Protein AF-A0A645IEI5-F1 (afdb_monomer)

pLDDT: mean 91.62, std 5.45, range [65.75, 98.0]

InterPro domains:
  IPR011256 Regulatory factor, effector binding domain superfamily [G3DSA:3.20.80.10] (1-94)
  IPR011256 Regulatory factor, effector binding domain superfamily [SSF55136] (11-93)
  IPR029441 Integron-associated effector binding protein [PF14526] (7-93)
  IPR053182 Putative transcriptional regulator YobU-like [PTHR36444] (2-93)

Structure (mmCIF, N/CA/C/O backbone):
data_AF-A0A645IEI5-F1
#
_entry.id   AF-A0A645IEI5-F1
#
loop_
_atom_site.group_PDB
_atom_site.id
_atom_site.type_symbol
_atom_site.label_atom_id
_atom_site.label_alt_id
_atom_site.label_comp_id
_atom_site.label_asym_id
_atom_site.label_entity_id
_atom_site.label_seq_id
_atom_site.pdbx_PDB_ins_code
_atom_site.Cartn_x
_atom_site.Cartn_y
_atom_site.Cartn_z
_atom_site.occupancy
_atom_site.B_iso_or_equiv
_atom_site.auth_seq_id
_atom_site.auth_comp_id
_atom_site.auth_asym_id
_atom_site.auth_atom_id
_atom_site.pdbx_PDB_model_num
ATOM 1 N N . MET A 1 1 ? -4.735 8.957 10.910 1.00 65.75 1 MET A N 1
ATOM 2 C CA . MET A 1 1 ? -5.514 8.243 9.880 1.00 65.75 1 MET A CA 1
ATOM 3 C C . MET A 1 1 ? -5.213 8.906 8.558 1.00 65.75 1 MET A C 1
ATOM 5 O O . MET A 1 1 ? -4.976 10.109 8.554 1.00 65.75 1 MET A O 1
ATOM 9 N N . ASP A 1 2 ? -5.149 8.127 7.486 1.00 81.88 2 ASP A N 1
ATOM 10 C CA . ASP A 1 2 ? -4.726 8.634 6.175 1.00 81.88 2 ASP A CA 1
ATOM 11 C C . ASP A 1 2 ? -5.859 9.187 5.338 1.00 81.88 2 ASP A C 1
ATOM 13 O O . ASP A 1 2 ? -5.610 9.971 4.428 1.00 81.88 2 ASP A O 1
ATOM 17 N N . TYR A 1 3 ? -7.080 8.804 5.683 1.00 86.44 3 TYR A N 1
ATOM 18 C CA . TYR A 1 3 ? -8.299 9.267 5.059 1.00 86.44 3 TYR A CA 1
ATOM 19 C C . TYR A 1 3 ? -8.998 10.266 5.975 1.00 86.44 3 TYR A C 1
ATOM 21 O O . TYR A 1 3 ? -9.014 10.104 7.199 1.00 86.44 3 TYR A O 1
ATOM 29 N N . GLN A 1 4 ? -9.601 11.288 5.372 1.00 90.75 4 GLN A N 1
ATOM 30 C CA . GLN A 1 4 ? -10.533 12.185 6.060 1.00 90.75 4 GLN A CA 1
ATOM 31 C C . GLN A 1 4 ? -11.974 11.642 6.070 1.00 90.75 4 GLN A C 1
ATOM 33 O O . GLN A 1 4 ? -12.822 12.171 6.783 1.00 90.75 4 GLN A O 1
ATOM 38 N N . GLY A 1 5 ? -12.250 10.584 5.303 1.00 89.56 5 GLY A N 1
ATOM 39 C CA . GLY A 1 5 ? -13.557 9.943 5.179 1.00 89.56 5 GLY A CA 1
ATOM 40 C C . GLY A 1 5 ? -13.463 8.684 4.318 1.00 89.56 5 GLY A C 1
ATOM 41 O O . GLY A 1 5 ? -12.542 7.890 4.490 1.00 89.56 5 GLY A O 1
ATOM 42 N N . ASP A 1 6 ? -14.400 8.502 3.389 1.00 89.56 6 ASP A N 1
ATOM 43 C CA . ASP A 1 6 ? -14.341 7.403 2.423 1.00 89.56 6 ASP A CA 1
ATOM 44 C C . ASP A 1 6 ? -13.370 7.693 1.254 1.00 89.56 6 ASP A C 1
ATOM 46 O O . ASP A 1 6 ? -12.597 8.653 1.266 1.00 89.56 6 ASP A O 1
ATOM 50 N N . PHE A 1 7 ? -13.402 6.852 0.216 1.00 86.44 7 PHE A N 1
ATOM 51 C CA . PHE A 1 7 ? -12.538 6.990 -0.962 1.00 86.44 7 PHE A CA 1
ATOM 52 C C . PHE A 1 7 ? -12.863 8.205 -1.854 1.00 86.44 7 PHE A C 1
ATOM 54 O O . PHE A 1 7 ? -12.134 8.449 -2.813 1.00 86.44 7 PHE A O 1
ATOM 61 N N . THR A 1 8 ? -13.939 8.946 -1.574 1.00 91.88 8 THR A N 1
ATOM 62 C CA . THR A 1 8 ? -14.301 10.193 -2.268 1.00 91.88 8 THR A CA 1
ATOM 63 C C . THR A 1 8 ? -13.744 11.439 -1.579 1.00 91.88 8 THR A C 1
ATOM 65 O O . THR A 1 8 ? -13.776 12.526 -2.155 1.00 91.88 8 THR A O 1
ATOM 68 N N . GLN A 1 9 ? -13.216 11.286 -0.362 1.00 92.69 9 GLN A N 1
ATOM 69 C CA . GLN A 1 9 ? -12.662 12.365 0.448 1.00 92.69 9 GLN A CA 1
ATO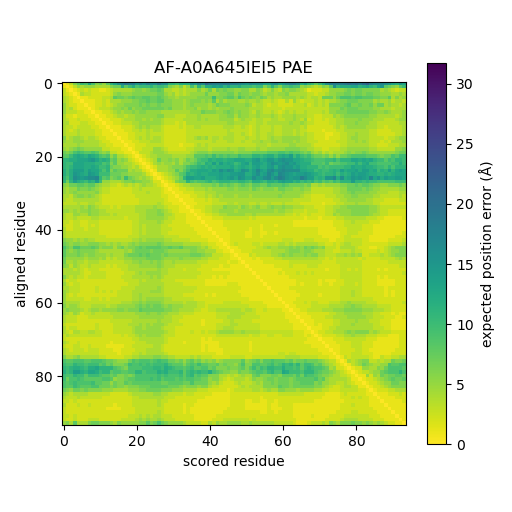M 70 C C . GLN A 1 9 ? -11.131 12.438 0.332 1.00 92.69 9 GLN A C 1
ATOM 72 O O . GLN A 1 9 ? -10.488 11.466 -0.080 1.00 92.69 9 GLN A O 1
ATOM 77 N N . PRO A 1 10 ? -10.510 13.573 0.705 1.00 94.06 10 PRO A N 1
ATOM 78 C CA . PRO A 1 10 ? -9.061 13.714 0.669 1.00 94.06 10 PRO A CA 1
ATOM 79 C C . PRO A 1 10 ? -8.339 12.646 1.499 1.00 94.06 10 PRO A C 1
ATOM 81 O O . PRO A 1 10 ? -8.762 12.286 2.604 1.00 94.06 10 PRO A O 1
ATOM 84 N N . PHE A 1 11 ? -7.202 12.190 0.979 1.00 91.12 11 PHE A N 1
ATOM 85 C CA . PHE A 1 11 ? -6.312 11.266 1.666 1.00 91.12 11 PHE A CA 1
ATOM 86 C C . PHE A 1 11 ? -4.845 11.606 1.405 1.00 91.12 11 PHE A C 1
ATOM 88 O O . PHE A 1 11 ? -4.495 12.238 0.406 1.00 91.12 11 PHE A O 1
ATOM 95 N N . ASN A 1 12 ? -3.982 11.167 2.315 1.00 91.56 12 ASN A N 1
ATOM 96 C CA . ASN A 1 12 ? -2.539 11.317 2.185 1.00 91.56 12 ASN A CA 1
ATOM 97 C C . ASN A 1 12 ? -1.939 10.111 1.459 1.00 91.56 12 ASN A C 1
ATOM 99 O O . ASN A 1 12 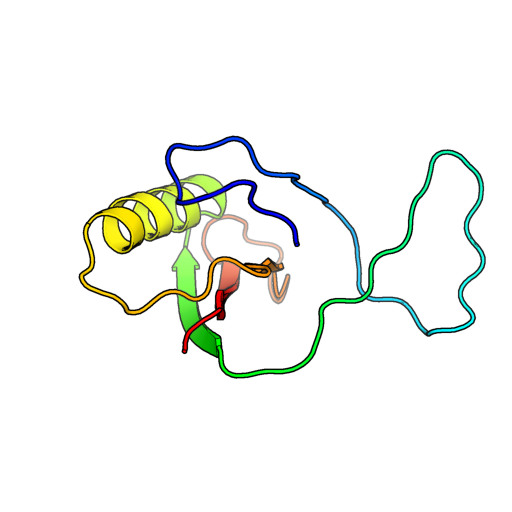? -2.168 8.968 1.854 1.00 91.56 12 ASN A O 1
ATOM 103 N N . PHE A 1 13 ? -1.097 10.370 0.460 1.00 91.12 13 PHE A N 1
ATOM 104 C CA . PHE A 1 13 ? -0.305 9.349 -0.222 1.00 91.12 13 PHE A CA 1
ATOM 105 C C . PHE A 1 13 ? 1.171 9.468 0.173 1.00 91.12 13 PHE A C 1
ATOM 107 O O . PHE A 1 13 ? 1.727 10.566 0.185 1.00 91.12 13 PHE A O 1
ATOM 114 N N . LEU A 1 14 ? 1.810 8.339 0.484 1.00 92.25 14 LEU A N 1
ATOM 115 C CA . LEU A 1 14 ? 3.238 8.265 0.786 1.00 92.25 14 LEU A CA 1
ATOM 116 C C . LEU A 1 14 ? 3.868 7.154 -0.058 1.00 92.25 14 LEU A C 1
ATOM 118 O O . LEU A 1 14 ? 3.396 6.023 -0.033 1.00 92.25 14 LEU A O 1
ATOM 122 N N . CYS A 1 15 ? 4.959 7.475 -0.751 1.00 92.56 15 CYS A N 1
ATOM 123 C CA . CYS A 1 15 ? 5.834 6.490 -1.378 1.00 92.56 15 CYS A CA 1
ATOM 124 C C . CYS A 1 15 ? 7.111 6.370 -0.542 1.00 92.56 15 CYS A C 1
ATOM 126 O O . CYS A 1 15 ? 7.725 7.384 -0.205 1.00 92.56 15 CYS A O 1
ATOM 128 N N . GLY A 1 16 ? 7.502 5.147 -0.198 1.00 92.62 16 GLY A N 1
ATOM 129 C CA . GLY A 1 16 ? 8.680 4.890 0.619 1.00 92.62 16 GLY A CA 1
ATOM 130 C C . GLY A 1 16 ? 9.019 3.407 0.682 1.00 92.62 16 GLY A C 1
ATOM 131 O O . GLY A 1 16 ? 8.420 2.592 -0.015 1.00 92.62 16 GLY A O 1
ATOM 132 N N . CYS A 1 17 ? 9.985 3.068 1.528 1.00 91.94 17 CYS A N 1
ATOM 133 C CA . CYS A 1 17 ? 10.388 1.696 1.809 1.00 91.94 17 CYS A CA 1
ATOM 134 C C . CYS A 1 17 ? 10.257 1.389 3.303 1.00 91.94 17 CYS A C 1
ATOM 136 O O . CYS A 1 17 ? 10.258 2.296 4.140 1.00 91.94 17 CYS A O 1
ATOM 138 N N . GLU A 1 18 ? 10.145 0.102 3.634 1.00 92.75 18 GLU A N 1
ATOM 139 C CA . GLU A 1 18 ? 10.230 -0.343 5.019 1.00 92.75 18 GLU A CA 1
ATOM 140 C C . GLU A 1 18 ? 11.613 -0.015 5.590 1.00 92.75 18 GLU A C 1
ATOM 142 O O . GLU A 1 18 ? 12.647 -0.184 4.940 1.00 92.75 18 GLU A O 1
ATOM 147 N N . VAL A 1 19 ? 11.622 0.471 6.827 1.00 92.19 19 VAL A N 1
ATOM 148 C CA . VAL A 1 19 ? 12.835 0.831 7.549 1.00 92.19 19 VAL A CA 1
ATOM 149 C C . VAL A 1 19 ? 12.773 0.294 8.969 1.00 92.19 19 VAL A C 1
ATOM 151 O O . VAL A 1 19 ? 11.709 0.199 9.581 1.00 92.19 19 VAL A O 1
ATOM 154 N N . ASN A 1 20 ? 13.944 0.012 9.533 1.00 90.44 20 ASN A N 1
ATOM 155 C CA . ASN A 1 20 ? 14.058 -0.280 10.955 1.00 90.44 20 ASN A CA 1
ATOM 156 C C . ASN A 1 20 ? 13.630 0.938 11.791 1.00 90.44 20 ASN A C 1
ATOM 158 O O . ASN A 1 20 ? 13.873 2.080 11.402 1.00 90.44 20 ASN A O 1
ATOM 162 N N . LYS A 1 21 ? 13.087 0.702 12.995 1.00 84.38 21 LYS A N 1
ATOM 163 C CA . LYS A 1 21 ? 12.635 1.766 13.922 1.00 84.38 21 LYS A CA 1
ATOM 164 C C . LYS A 1 21 ? 13.680 2.855 14.201 1.00 84.38 21 LYS A C 1
ATOM 166 O O . LYS A 1 21 ? 13.308 3.989 14.475 1.00 84.38 21 LYS A O 1
ATOM 171 N N . ASN A 1 22 ? 14.964 2.510 14.125 1.00 83.25 22 ASN A N 1
ATOM 172 C CA . ASN A 1 22 ? 16.082 3.404 14.436 1.00 83.25 22 ASN A CA 1
ATOM 173 C C . ASN A 1 22 ? 16.712 4.049 13.190 1.00 83.25 22 ASN A C 1
ATOM 175 O O . ASN A 1 22 ? 17.812 4.596 13.275 1.00 83.25 22 ASN A O 1
ATOM 179 N N . ALA A 1 23 ? 16.077 3.939 12.022 1.00 83.75 23 ALA A N 1
ATOM 180 C CA . ALA A 1 23 ? 16.585 4.558 10.808 1.00 83.75 23 ALA A CA 1
ATOM 181 C C . ALA A 1 23 ? 16.626 6.087 10.958 1.00 83.75 23 ALA A C 1
ATOM 183 O O . ALA A 1 23 ? 15.676 6.712 11.428 1.00 83.75 23 ALA A O 1
ATOM 184 N N . GLN A 1 24 ? 17.751 6.681 10.565 1.00 83.19 24 GLN A N 1
ATOM 185 C CA . GLN A 1 24 ? 17.927 8.128 10.524 1.00 83.19 24 GLN A CA 1
ATOM 186 C C . GLN A 1 24 ? 17.723 8.607 9.091 1.00 83.19 24 GLN A C 1
ATOM 188 O O . GLN A 1 24 ? 18.346 8.091 8.163 1.00 83.19 24 GLN A O 1
ATOM 193 N N . PHE A 1 25 ? 16.873 9.611 8.911 1.00 84.00 25 PHE A N 1
ATOM 194 C CA . PHE A 1 25 ? 16.593 10.210 7.608 1.00 84.00 25 PHE A CA 1
ATOM 195 C C . PHE A 1 25 ? 16.955 11.690 7.650 1.00 84.00 25 PHE A C 1
ATOM 197 O O . PHE A 1 25 ? 16.808 12.352 8.678 1.00 84.00 25 PHE A O 1
ATOM 204 N N . LYS A 1 26 ? 17.424 12.217 6.519 1.00 84.62 26 LYS A N 1
ATOM 205 C CA . LYS A 1 26 ? 17.623 13.656 6.345 1.00 84.62 26 LYS A CA 1
ATOM 206 C C . LYS A 1 26 ? 16.350 14.271 5.780 1.00 84.62 26 LYS A C 1
ATOM 208 O O . LYS A 1 26 ? 15.668 13.657 4.959 1.00 84.62 26 LYS A O 1
ATOM 213 N N . LEU A 1 27 ? 16.060 15.501 6.194 1.00 75.69 27 LEU A N 1
ATOM 214 C CA . LEU A 1 27 ? 15.011 16.298 5.569 1.00 75.69 27 LEU A CA 1
ATOM 215 C C . LEU A 1 27 ? 15.256 16.382 4.050 1.00 75.69 27 LEU A C 1
ATOM 217 O O . LEU A 1 27 ? 16.414 16.487 3.635 1.00 75.69 27 LEU A O 1
ATOM 221 N N . PRO A 1 28 ? 14.200 16.325 3.223 1.00 86.50 28 PRO A N 1
ATOM 222 C CA . PRO A 1 28 ? 12.779 16.450 3.578 1.00 86.50 28 PRO A CA 1
ATOM 223 C C . PRO A 1 28 ? 12.028 15.117 3.805 1.00 86.50 28 PRO A C 1
ATOM 225 O O . PRO A 1 28 ? 10.806 15.086 3.686 1.00 86.50 28 PRO A O 1
ATOM 228 N N . LEU A 1 29 ? 12.712 14.007 4.104 1.00 89.25 29 LEU A N 1
ATOM 229 C CA . LEU A 1 29 ? 12.048 12.714 4.320 1.00 89.25 29 LEU A CA 1
ATOM 230 C C . LEU A 1 29 ? 11.220 12.693 5.613 1.00 89.25 29 LEU A C 1
ATOM 232 O O . LEU A 1 29 ? 11.627 13.240 6.639 1.00 89.25 29 LEU A O 1
ATOM 236 N N . VAL A 1 30 ? 10.082 12.001 5.563 1.00 88.7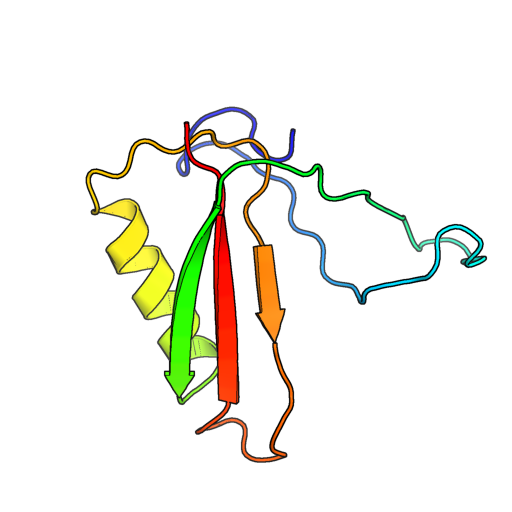5 30 VAL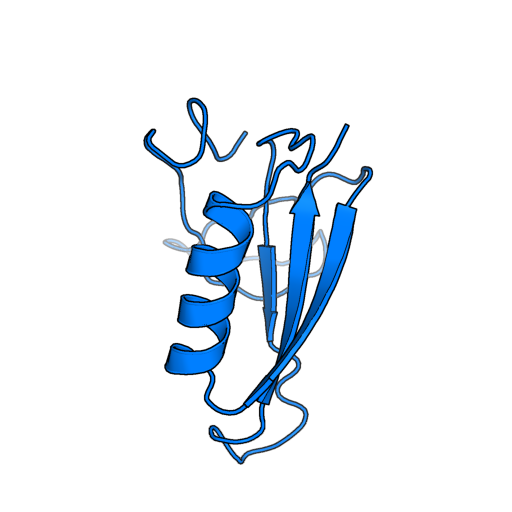 A N 1
ATOM 237 C CA . VAL A 1 30 ? 9.203 11.743 6.711 1.00 88.75 30 VAL A CA 1
ATOM 238 C C . VAL A 1 30 ? 9.098 10.242 6.959 1.00 88.75 30 VAL A C 1
ATOM 240 O O . VAL A 1 30 ? 9.249 9.444 6.034 1.00 88.75 30 VAL A O 1
ATOM 243 N N . SER A 1 31 ? 8.815 9.851 8.199 1.00 89.25 31 SER A N 1
ATOM 244 C CA . SER A 1 31 ? 8.535 8.462 8.558 1.00 89.25 31 SER A CA 1
ATOM 245 C C . SER A 1 31 ? 7.077 8.278 8.946 1.00 89.25 31 SER A C 1
ATOM 247 O O . SER A 1 31 ? 6.395 9.205 9.388 1.00 89.25 31 SER A O 1
ATOM 249 N N . LYS A 1 32 ? 6.588 7.051 8.773 1.00 89.19 32 LYS A N 1
ATOM 250 C CA . LYS A 1 32 ? 5.217 6.681 9.097 1.00 89.19 32 LYS A CA 1
ATOM 251 C C . LYS A 1 32 ? 5.169 5.260 9.622 1.00 89.19 32 LYS A C 1
ATOM 253 O O . LYS A 1 32 ? 5.777 4.364 9.052 1.00 89.19 32 LYS A O 1
ATOM 258 N N . THR A 1 33 ? 4.420 5.061 10.701 1.00 91.81 33 THR A N 1
ATOM 259 C CA . THR A 1 33 ? 4.124 3.724 11.221 1.00 91.81 33 THR A CA 1
ATOM 260 C C . THR A 1 33 ? 2.749 3.291 10.731 1.00 91.81 33 THR A C 1
ATOM 262 O O . THR A 1 33 ? 1.743 3.889 11.122 1.00 91.81 33 THR A O 1
ATOM 265 N N . ILE A 1 34 ? 2.703 2.246 9.903 1.00 92.56 34 ILE A N 1
ATOM 266 C CA . ILE A 1 34 ? 1.458 1.554 9.556 1.00 92.56 34 ILE A CA 1
ATOM 267 C C . ILE A 1 34 ? 1.023 0.768 10.794 1.00 92.56 34 ILE A C 1
ATOM 269 O O . ILE A 1 34 ? 1.769 -0.061 11.311 1.00 92.56 34 ILE A O 1
ATOM 273 N N . GLN A 1 35 ? -0.160 1.078 11.322 1.00 91.75 35 GLN A N 1
ATOM 274 C CA . GLN A 1 35 ? -0.668 0.403 12.514 1.00 91.75 35 GLN A CA 1
ATOM 275 C C . GLN A 1 35 ? -1.087 -1.032 12.176 1.00 91.75 35 GLN A C 1
ATOM 277 O O . GLN A 1 35 ? -1.661 -1.289 11.115 1.00 91.75 35 GLN A O 1
ATOM 282 N N . GLY A 1 36 ? -0.847 -1.958 13.106 1.00 92.50 36 GLY A N 1
ATOM 283 C CA . GLY A 1 36 ? -1.395 -3.310 13.015 1.00 92.50 36 GLY A CA 1
ATOM 284 C C . GLY A 1 36 ? -2.929 -3.307 13.025 1.00 92.50 36 GLY A C 1
ATOM 285 O O . GLY A 1 36 ? -3.571 -2.323 13.396 1.00 92.50 36 GLY A O 1
ATOM 286 N N . GLY A 1 37 ? -3.533 -4.418 12.615 1.00 94.00 37 GLY A N 1
ATOM 287 C CA . GLY A 1 37 ? -4.985 -4.546 12.535 1.00 94.00 37 GLY A CA 1
ATOM 288 C C . GLY A 1 37 ? -5.414 -5.624 11.551 1.00 94.00 37 GLY A C 1
ATOM 289 O O . GLY A 1 37 ? -4.598 -6.428 11.099 1.00 94.00 37 GLY A O 1
ATOM 290 N N . ARG A 1 38 ? -6.707 -5.634 11.220 1.00 97.12 38 ARG A N 1
ATOM 291 C CA . ARG A 1 38 ? -7.266 -6.526 10.205 1.00 97.12 38 ARG A CA 1
ATOM 292 C C . ARG A 1 38 ? -7.138 -5.879 8.832 1.00 97.12 38 ARG A C 1
ATOM 294 O O . ARG A 1 38 ? -7.538 -4.731 8.635 1.00 97.12 38 ARG A O 1
ATOM 301 N N . TYR A 1 39 ? -6.596 -6.647 7.897 1.00 98.00 39 TYR A N 1
ATOM 302 C CA . TYR A 1 39 ? -6.430 -6.244 6.510 1.00 98.00 39 TYR A CA 1
ATOM 303 C C . TYR A 1 39 ? -6.9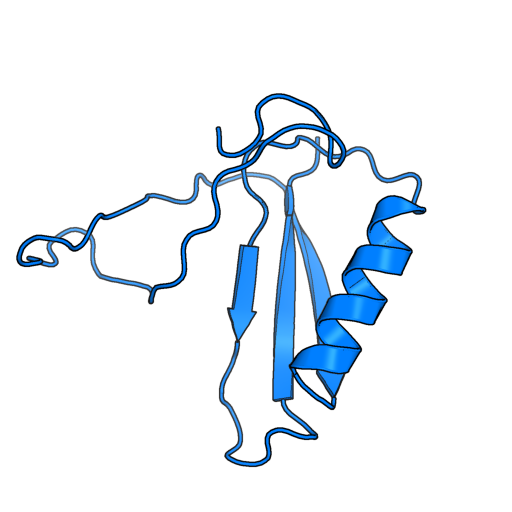39 -7.350 5.595 1.00 98.00 39 TYR A C 1
ATOM 305 O O . TYR A 1 39 ? -6.595 -8.520 5.775 1.00 98.00 39 TYR A O 1
ATOM 313 N N . ALA A 1 40 ? -7.732 -6.980 4.596 1.00 97.75 40 ALA A N 1
ATOM 314 C CA . ALA A 1 40 ? -7.968 -7.836 3.447 1.00 97.75 40 ALA A CA 1
ATOM 315 C C . ALA A 1 40 ? -6.733 -7.759 2.541 1.00 97.75 40 ALA A C 1
ATOM 317 O O . ALA A 1 40 ? -6.396 -6.680 2.048 1.00 97.75 40 ALA A O 1
ATOM 318 N N . LYS A 1 41 ? -6.050 -8.893 2.354 1.00 97.75 41 LYS A N 1
ATOM 319 C CA . LYS A 1 41 ? -4.894 -9.003 1.461 1.00 97.75 41 LYS A CA 1
ATOM 320 C C . LYS A 1 41 ? -5.350 -9.464 0.083 1.00 97.75 41 LYS A C 1
ATOM 322 O O . LYS A 1 41 ? -5.978 -10.513 -0.050 1.00 97.75 41 LYS A O 1
ATOM 327 N N . PHE A 1 42 ? -4.961 -8.715 -0.936 1.00 97.88 42 PHE A N 1
ATOM 328 C CA . PHE A 1 42 ? -5.120 -9.074 -2.335 1.00 97.88 42 PHE A CA 1
ATOM 329 C C . PHE A 1 42 ? -3.744 -9.194 -2.973 1.00 97.88 42 PHE A C 1
ATOM 331 O O . PHE A 1 42 ? -2.850 -8.402 -2.688 1.00 97.88 42 PHE A O 1
ATOM 338 N N . ILE A 1 43 ? -3.574 -10.187 -3.838 1.00 96.81 43 ILE A N 1
ATOM 339 C CA . ILE A 1 43 ? -2.356 -10.360 -4.625 1.00 96.81 43 ILE A CA 1
ATOM 340 C C . ILE A 1 43 ? -2.763 -10.209 -6.080 1.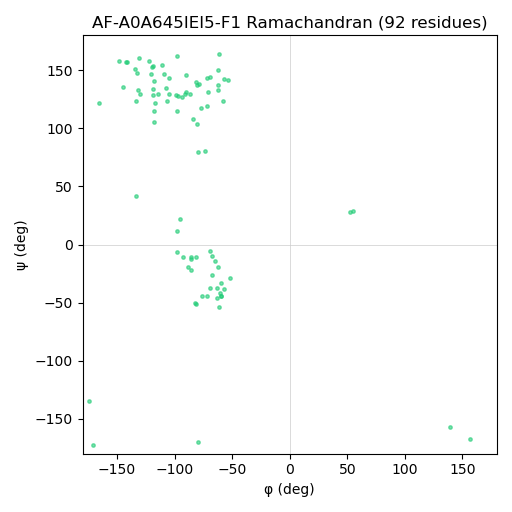00 96.81 43 ILE A C 1
ATOM 342 O O . ILE A 1 43 ? -3.644 -10.927 -6.560 1.00 96.81 43 ILE A O 1
ATOM 346 N N . ILE A 1 44 ? -2.153 -9.246 -6.761 1.00 95.69 44 ILE A N 1
ATOM 347 C CA . ILE A 1 44 ? -2.336 -9.033 -8.192 1.00 95.69 44 ILE A CA 1
ATOM 348 C C . ILE A 1 44 ? -0.996 -9.188 -8.902 1.00 95.69 44 ILE A C 1
ATOM 350 O O . ILE A 1 44 ? 0.063 -8.936 -8.324 1.00 95.69 44 ILE A O 1
ATOM 354 N N . SER A 1 45 ? -1.059 -9.581 -10.168 1.00 93.69 45 SER A N 1
ATOM 355 C CA . SER A 1 45 ? 0.097 -9.644 -11.050 1.00 93.69 45 SER A CA 1
ATOM 356 C C . SER A 1 45 ? -0.208 -8.995 -12.397 1.00 93.69 45 SER A C 1
ATOM 358 O O . SER A 1 45 ? -1.351 -9.024 -12.866 1.00 93.69 45 SER A O 1
ATOM 360 N N . GLY A 1 46 ? 0.810 -8.390 -13.006 1.00 91.31 46 GLY A N 1
ATOM 361 C CA . GLY A 1 46 ? 0.731 -7.820 -14.350 1.00 91.31 46 GLY A CA 1
ATOM 362 C C . GLY A 1 46 ? 1.458 -6.485 -14.478 1.00 91.31 46 GLY A C 1
ATOM 363 O O . GLY A 1 46 ? 2.345 -6.167 -13.683 1.00 91.31 46 GLY A O 1
ATOM 364 N N . ASP A 1 47 ? 1.054 -5.690 -15.474 1.00 92.38 47 ASP A N 1
ATOM 365 C CA . ASP A 1 47 ? 1.543 -4.321 -15.651 1.00 92.38 47 ASP A CA 1
ATOM 366 C C . ASP A 1 47 ? 1.251 -3.503 -14.396 1.00 92.38 47 ASP A C 1
ATOM 368 O O . ASP A 1 47 ? 0.093 -3.386 -13.979 1.00 92.38 47 ASP A O 1
ATOM 372 N N . VAL A 1 48 ? 2.296 -2.927 -13.812 1.00 86.81 48 VAL A N 1
ATOM 373 C CA . VAL A 1 48 ? 2.218 -2.253 -12.514 1.00 86.81 48 VAL A CA 1
ATOM 374 C C . VAL A 1 48 ? 1.175 -1.132 -12.489 1.00 86.81 48 VAL A C 1
ATOM 376 O O . VAL A 1 48 ? 0.436 -0.991 -11.519 1.00 86.81 48 VAL A O 1
ATOM 379 N N . LYS A 1 49 ? 1.036 -0.364 -13.574 1.00 89.19 49 LYS A N 1
ATOM 380 C CA . LYS A 1 49 ? 0.113 0.778 -13.621 1.00 89.19 49 LYS A CA 1
ATOM 381 C C . LYS 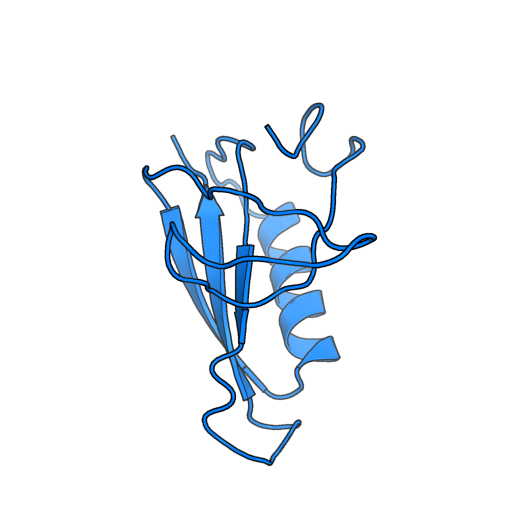A 1 49 ? -1.312 0.320 -13.898 1.00 89.19 49 LYS A C 1
ATOM 383 O O . LYS A 1 49 ? -2.246 0.687 -13.184 1.00 89.19 49 LYS A O 1
ATOM 388 N N . ALA A 1 50 ? -1.494 -0.482 -14.942 1.00 93.75 50 ALA A N 1
ATOM 389 C CA . ALA A 1 50 ? -2.806 -0.914 -15.388 1.00 93.75 50 ALA A CA 1
ATOM 390 C C . ALA A 1 50 ? -3.459 -1.876 -14.389 1.00 93.75 50 ALA A C 1
ATOM 392 O O . ALA A 1 50 ? -4.671 -1.805 -14.181 1.00 93.75 50 ALA A O 1
ATOM 393 N N . SER A 1 51 ? -2.684 -2.764 -13.765 1.00 93.88 51 SER A N 1
ATOM 394 C CA . SER A 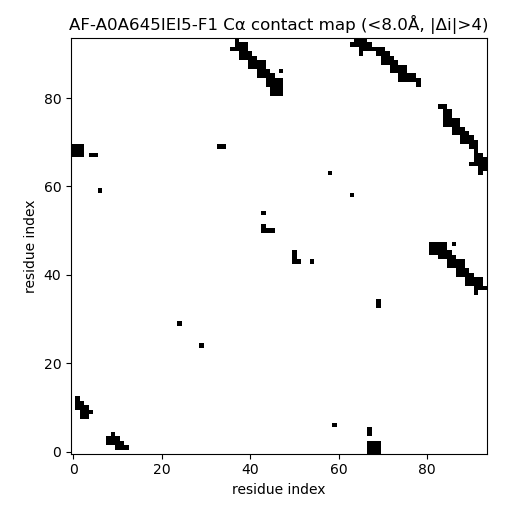1 51 ? -3.212 -3.773 -12.840 1.00 93.88 51 SER A CA 1
ATOM 395 C C . SER A 1 51 ? -3.656 -3.144 -11.523 1.00 93.88 51 SER A C 1
ATOM 397 O O . SER A 1 51 ? -4.774 -3.412 -11.080 1.00 93.88 51 SER A O 1
ATOM 399 N N . VAL A 1 52 ? -2.854 -2.235 -10.955 1.00 94.56 52 VAL A N 1
ATOM 400 C CA . VAL A 1 52 ? -3.213 -1.478 -9.742 1.00 94.56 52 VAL A CA 1
ATOM 401 C C . VAL A 1 52 ? -4.436 -0.595 -9.992 1.00 94.56 52 VAL A C 1
ATOM 403 O O . VAL A 1 52 ? -5.402 -0.646 -9.232 1.00 94.56 52 VAL A O 1
ATOM 406 N N . GLY A 1 53 ? -4.473 0.143 -11.108 1.00 94.81 53 GLY A N 1
ATOM 407 C CA . GLY A 1 53 ? -5.634 0.969 -11.455 1.00 94.81 53 GLY A CA 1
ATOM 408 C C . GLY A 1 53 ? -6.925 0.152 -11.601 1.00 94.81 53 GLY A C 1
ATOM 409 O O . GLY A 1 53 ? -7.971 0.518 -11.063 1.00 94.81 53 GLY A O 1
ATOM 410 N N . LYS A 1 54 ? -6.858 -1.005 -12.276 1.00 96.81 54 LYS A N 1
ATOM 411 C CA . LYS A 1 54 ? -7.998 -1.931 -12.395 1.00 96.81 54 LYS A CA 1
ATOM 412 C C . LYS A 1 54 ? -8.434 -2.490 -11.044 1.00 96.81 54 LYS A C 1
ATOM 414 O O . LYS A 1 54 ? -9.634 -2.676 -10.842 1.00 96.81 54 LYS A O 1
ATOM 419 N N . PHE A 1 55 ? -7.492 -2.780 -10.149 1.00 97.31 55 PHE A N 1
ATOM 420 C CA . PHE A 1 55 ? -7.801 -3.243 -8.802 1.00 97.31 55 PHE A CA 1
ATOM 421 C C . PHE A 1 55 ? -8.607 -2.191 -8.032 1.00 97.31 55 PHE A C 1
ATOM 423 O O . PHE A 1 55 ? -9.714 -2.497 -7.591 1.00 97.31 55 PHE A O 1
ATOM 430 N N . TRP A 1 56 ? -8.126 -0.947 -7.950 1.00 96.19 56 TRP A N 1
ATOM 431 C CA . TRP A 1 56 ? -8.818 0.114 -7.209 1.00 96.19 56 TRP A CA 1
ATOM 432 C C . TRP A 1 56 ? -10.214 0.406 -7.754 1.00 96.19 56 TRP A C 1
ATOM 434 O O . TRP A 1 56 ? -11.168 0.488 -6.983 1.00 96.19 56 TRP A O 1
ATOM 444 N N . LEU A 1 57 ? -10.375 0.448 -9.081 1.00 95.56 57 LEU A N 1
ATOM 445 C CA . LEU A 1 57 ? -11.687 0.623 -9.714 1.00 95.56 57 LEU A CA 1
ATOM 446 C C . LEU A 1 57 ? -12.687 -0.483 -9.350 1.00 95.56 57 LEU A C 1
ATOM 448 O O . LEU A 1 57 ? -13.890 -0.224 -9.285 1.00 95.56 57 LEU A O 1
ATOM 452 N N . LYS A 1 58 ? -12.214 -1.718 -9.150 1.00 96.94 58 LYS A N 1
ATOM 453 C CA . LYS A 1 58 ? -13.052 -2.830 -8.683 1.00 96.94 58 LYS A CA 1
ATOM 454 C C . LYS A 1 58 ? -13.329 -2.717 -7.189 1.00 96.94 58 LYS A C 1
ATOM 456 O O . LYS A 1 58 ? -14.475 -2.891 -6.787 1.00 96.94 58 LYS A O 1
ATOM 461 N N . LEU A 1 59 ? -12.312 -2.401 -6.389 1.00 96.62 59 LEU A N 1
ATOM 462 C CA . LEU A 1 59 ? -12.434 -2.268 -4.940 1.00 96.62 59 LEU A CA 1
ATOM 463 C C . LEU A 1 59 ? -13.441 -1.178 -4.556 1.00 96.62 59 LEU A C 1
ATOM 465 O O . LEU A 1 59 ? -14.289 -1.418 -3.708 1.00 96.62 59 LEU A O 1
ATOM 469 N N . TRP A 1 60 ? -13.411 -0.013 -5.208 1.00 93.88 60 TRP A N 1
ATOM 470 C CA . TRP A 1 60 ? -14.355 1.081 -4.931 1.00 93.88 60 TRP A CA 1
ATOM 471 C C . TRP A 1 60 ? -15.819 0.724 -5.216 1.00 93.88 60 TRP A C 1
ATOM 473 O O . TRP A 1 60 ? -16.719 1.378 -4.702 1.00 93.88 60 TRP A O 1
ATOM 483 N N . LYS A 1 61 ? -16.069 -0.313 -6.022 1.00 95.00 61 LYS A N 1
ATOM 484 C CA . LYS A 1 61 ? -17.412 -0.838 -6.314 1.00 95.00 61 LYS A CA 1
ATOM 485 C C . LYS A 1 61 ? -17.775 -2.050 -5.454 1.00 95.00 61 LYS A C 1
ATOM 487 O O . LYS A 1 61 ? -18.889 -2.557 -5.554 1.00 95.00 61 LYS A O 1
ATOM 492 N N . MET A 1 62 ? -16.830 -2.559 -4.671 1.00 94.44 62 MET A N 1
ATOM 493 C CA . MET A 1 62 ? -17.023 -3.729 -3.831 1.00 94.44 62 MET A CA 1
ATOM 494 C C . MET A 1 62 ? -17.738 -3.327 -2.544 1.00 94.44 62 MET A C 1
ATOM 496 O O . MET A 1 62 ? -17.385 -2.334 -1.912 1.00 94.44 62 MET A O 1
ATOM 500 N N . ASN A 1 63 ? -18.701 -4.140 -2.118 1.00 94.44 63 ASN A N 1
ATOM 501 C CA . ASN A 1 63 ? -19.284 -4.015 -0.789 1.00 94.44 63 ASN A CA 1
ATOM 502 C C . ASN A 1 63 ? -18.346 -4.656 0.248 1.00 94.44 63 ASN A C 1
ATOM 504 O O . ASN A 1 63 ? -18.521 -5.817 0.618 1.00 94.44 63 ASN A O 1
ATOM 508 N N . LEU A 1 64 ? -17.303 -3.923 0.636 1.00 94.75 64 LEU A N 1
ATOM 509 C CA . LEU A 1 64 ? -16.322 -4.327 1.642 1.00 94.75 64 LEU A CA 1
ATOM 510 C C . LEU A 1 64 ? -16.427 -3.392 2.850 1.00 94.75 64 LEU A C 1
ATOM 512 O O . LEU A 1 64 ? -16.377 -2.173 2.684 1.00 94.75 64 LEU A O 1
ATOM 516 N N . ASP A 1 65 ? -16.527 -3.960 4.054 1.00 96.12 65 ASP A N 1
ATOM 517 C CA . ASP A 1 65 ? -16.577 -3.203 5.311 1.00 96.12 65 ASP A CA 1
ATOM 518 C C . ASP A 1 65 ? -15.193 -2.633 5.665 1.00 96.12 65 ASP A C 1
ATOM 520 O O . ASP A 1 65 ? -14.399 -3.212 6.413 1.00 96.12 65 ASP A O 1
ATOM 524 N N . ARG A 1 66 ? -14.866 -1.517 5.010 1.00 95.38 66 ARG A N 1
ATOM 525 C CA . ARG A 1 66 ? -13.574 -0.842 5.108 1.00 95.38 66 ARG A CA 1
ATOM 526 C C . ARG A 1 66 ? -13.515 0.039 6.346 1.00 95.38 66 ARG A C 1
ATOM 528 O O . ARG A 1 66 ? -14.431 0.799 6.645 1.00 95.38 66 ARG A O 1
ATOM 535 N N . LYS A 1 67 ? -12.355 0.015 6.995 1.00 95.00 67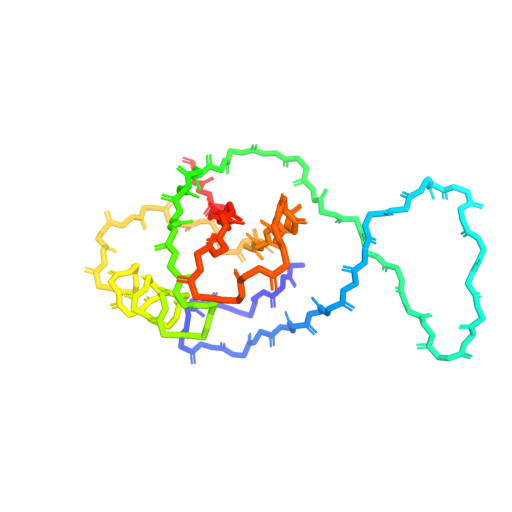 LYS A N 1
ATOM 536 C CA . LYS A 1 67 ? -12.050 0.834 8.170 1.00 95.00 67 LYS A CA 1
ATOM 537 C C . LYS A 1 67 ? -11.524 2.228 7.819 1.00 95.00 67 LYS A C 1
ATOM 539 O O . LYS A 1 67 ? -11.575 3.122 8.657 1.00 95.00 67 LYS A O 1
ATOM 544 N N . TYR A 1 68 ? -10.987 2.412 6.608 1.00 92.19 68 TYR A N 1
ATOM 545 C CA . TYR A 1 68 ? -10.405 3.679 6.132 1.00 92.19 68 TYR A CA 1
ATOM 546 C C . TYR A 1 68 ? -9.303 4.263 7.044 1.00 92.19 68 TYR A C 1
ATOM 548 O O . TYR A 1 68 ? -9.085 5.471 7.088 1.00 92.19 68 TYR A O 1
ATOM 556 N N . SER A 1 69 ? -8.558 3.428 7.781 1.00 91.75 69 SER A N 1
ATOM 557 C CA . SER A 1 69 ? -7.448 3.924 8.609 1.00 91.75 69 SER A CA 1
ATOM 558 C C . SER A 1 69 ? -6.155 4.132 7.818 1.00 91.75 69 SER A C 1
ATOM 560 O O . SER A 1 69 ? -5.535 5.192 7.940 1.00 91.75 69 SER A O 1
ATOM 562 N N . CYS A 1 70 ? -5.746 3.122 7.047 1.00 93.25 70 CYS A N 1
ATOM 563 C CA . CYS A 1 70 ? -4.552 3.104 6.203 1.00 93.25 70 CYS A CA 1
ATOM 564 C C . CYS A 1 70 ? -4.680 1.921 5.239 1.00 93.25 70 CYS A C 1
ATOM 566 O O . CYS A 1 70 ? -4.815 0.796 5.705 1.00 93.25 70 CYS A O 1
ATOM 568 N N . ASP A 1 71 ? -4.637 2.172 3.936 1.00 95.69 71 ASP A N 1
ATOM 569 C CA . ASP A 1 71 ? -4.485 1.128 2.925 1.00 95.69 71 ASP A CA 1
ATOM 570 C C . ASP A 1 71 ? -3.078 1.262 2.340 1.00 95.69 71 ASP A C 1
ATOM 572 O O . ASP A 1 71 ? -2.550 2.376 2.259 1.00 95.69 71 ASP A O 1
ATOM 576 N N . PHE A 1 72 ? -2.448 0.155 1.950 1.00 96.19 72 PHE A N 1
ATOM 577 C CA . PHE A 1 72 ? -1.104 0.212 1.381 1.00 96.19 72 PHE A CA 1
ATOM 578 C C . PHE A 1 72 ? -0.845 -0.880 0.348 1.00 96.19 72 PHE A C 1
ATOM 580 O O . PHE A 1 72 ? -1.499 -1.924 0.312 1.00 96.19 72 PHE A O 1
ATOM 587 N N . GLU A 1 73 ? 0.137 -0.600 -0.500 1.00 96.56 73 GLU A N 1
ATOM 588 C CA . GLU A 1 73 ? 0.595 -1.461 -1.580 1.00 96.56 73 GLU A CA 1
ATOM 589 C C . GLU A 1 73 ? 2.058 -1.817 -1.330 1.00 96.56 73 GLU A C 1
ATOM 591 O O . GLU A 1 73 ? 2.881 -0.956 -1.018 1.00 96.56 73 GLU A O 1
ATOM 596 N N . GLU A 1 74 ? 2.380 -3.090 -1.482 1.00 95.81 74 GLU A N 1
ATOM 597 C CA . GLU A 1 74 ? 3.717 -3.633 -1.334 1.00 95.81 74 GLU A CA 1
ATOM 598 C C . GLU A 1 74 ? 4.144 -4.230 -2.679 1.00 95.81 74 GLU A C 1
ATOM 600 O O . GLU A 1 74 ? 3.663 -5.282 -3.114 1.00 95.81 74 GLU A O 1
ATOM 605 N N . TYR A 1 75 ? 5.036 -3.513 -3.357 1.00 94.25 75 TYR A N 1
ATOM 606 C CA . TYR A 1 75 ? 5.595 -3.904 -4.644 1.00 94.25 75 TYR A CA 1
ATOM 607 C C . TYR A 1 75 ? 6.760 -4.858 -4.408 1.00 94.25 75 TYR A C 1
ATOM 609 O O . TYR A 1 75 ? 7.822 -4.439 -3.945 1.00 94.25 75 TYR A O 1
ATOM 617 N N . GLN A 1 76 ? 6.564 -6.136 -4.728 1.00 93.19 76 GLN A N 1
ATOM 618 C CA . GLN A 1 76 ? 7.521 -7.179 -4.361 1.00 93.19 76 GLN A CA 1
ATOM 619 C C . GLN A 1 76 ? 8.853 -7.048 -5.113 1.00 93.19 76 GLN A C 1
ATOM 621 O O . GLN A 1 76 ? 9.887 -7.472 -4.613 1.00 93.19 76 GLN A O 1
ATOM 626 N N . ASN A 1 77 ? 8.854 -6.439 -6.307 1.00 84.62 77 ASN A N 1
ATOM 627 C CA . ASN A 1 77 ? 10.050 -6.263 -7.142 1.00 84.62 77 ASN A CA 1
ATOM 628 C C . ASN A 1 77 ? 10.822 -7.578 -7.392 1.00 84.62 77 ASN A C 1
ATOM 630 O O . ASN A 1 77 ? 12.029 -7.570 -7.638 1.00 84.62 77 ASN A O 1
ATOM 634 N N . ASN A 1 78 ? 10.117 -8.715 -7.372 1.00 83.75 78 ASN A N 1
ATOM 635 C CA . ASN A 1 78 ? 10.687 -10.056 -7.545 1.00 83.75 78 ASN A CA 1
ATOM 636 C C . ASN A 1 78 ? 11.234 -10.299 -8.965 1.00 83.75 78 ASN A C 1
ATOM 638 O O . ASN A 1 78 ? 11.893 -11.304 -9.223 1.00 83.75 78 ASN A O 1
ATOM 642 N N . THR A 1 79 ? 10.956 -9.395 -9.905 1.00 83.06 79 THR A N 1
ATOM 643 C CA . THR A 1 79 ? 11.402 -9.466 -11.297 1.00 83.06 79 THR A CA 1
ATOM 644 C C . THR A 1 79 ? 11.764 -8.078 -11.821 1.00 83.06 79 THR A C 1
ATOM 646 O O . THR A 1 79 ? 11.281 -7.065 -11.321 1.00 83.06 79 THR A O 1
ATOM 649 N N . LYS A 1 80 ? 12.611 -8.016 -12.855 1.00 83.38 80 LYS A N 1
ATOM 650 C CA . LYS A 1 80 ? 12.886 -6.777 -13.609 1.00 83.38 80 LYS A CA 1
ATOM 651 C C . LYS A 1 80 ? 11.817 -6.481 -14.667 1.00 83.38 80 LYS A C 1
ATOM 653 O O . LYS A 1 80 ? 11.826 -5.404 -15.257 1.00 83.38 80 LYS A O 1
ATOM 658 N N . ASP A 1 81 ? 10.925 -7.434 -14.928 1.00 87.25 81 ASP A N 1
ATOM 659 C CA . ASP A 1 81 ? 9.857 -7.298 -15.910 1.00 87.25 81 ASP A CA 1
ATOM 660 C C . ASP A 1 81 ? 8.676 -6.509 -15.332 1.00 87.25 81 ASP A C 1
ATOM 662 O O . ASP A 1 81 ? 7.882 -7.024 -14.546 1.00 87.25 81 ASP A O 1
ATOM 666 N N . MET A 1 82 ? 8.549 -5.243 -15.726 1.00 81.94 82 MET A N 1
ATOM 667 C CA . MET A 1 82 ? 7.473 -4.359 -15.265 1.00 81.94 82 MET A CA 1
ATOM 668 C C . MET A 1 82 ? 6.066 -4.796 -15.716 1.00 81.94 82 MET A C 1
ATOM 670 O O . MET A 1 82 ? 5.082 -4.298 -15.170 1.00 81.94 82 MET A O 1
ATOM 674 N N . GLN A 1 83 ? 5.963 -5.715 -16.684 1.00 86.50 83 GLN A N 1
ATOM 675 C CA . GLN A 1 83 ? 4.696 -6.264 -17.178 1.00 86.50 83 GLN A CA 1
ATOM 676 C C . GLN A 1 83 ? 4.189 -7.452 -16.355 1.00 86.50 83 GLN A C 1
ATOM 678 O O . GLN A 1 83 ? 3.041 -7.855 -16.519 1.00 86.50 83 GLN A O 1
ATOM 683 N N . ASN A 1 84 ? 5.025 -8.008 -15.476 1.00 87.88 84 ASN A N 1
ATOM 684 C CA . ASN A 1 84 ? 4.721 -9.190 -14.672 1.00 87.88 84 ASN A CA 1
ATOM 685 C C . ASN A 1 84 ? 5.122 -8.978 -13.205 1.00 87.88 84 ASN A C 1
ATOM 687 O O . ASN A 1 84 ? 5.689 -9.863 -12.567 1.00 87.88 84 ASN A O 1
ATOM 691 N N . GLN A 1 85 ? 4.848 -7.788 -12.668 1.00 92.12 85 GLN A N 1
ATOM 692 C CA . GLN A 1 85 ? 5.132 -7.482 -11.267 1.00 92.12 85 GLN A CA 1
ATOM 693 C C . GLN A 1 85 ? 4.070 -8.082 -10.358 1.00 92.12 85 GLN A C 1
ATOM 695 O O . GLN A 1 85 ? 2.880 -7.994 -10.651 1.00 92.12 85 GLN A O 1
ATOM 700 N N . GLU A 1 86 ? 4.508 -8.647 -9.236 1.00 95.19 86 GLU A N 1
ATOM 701 C CA . GLU A 1 86 ? 3.635 -9.073 -8.147 1.00 95.19 86 GLU A CA 1
ATOM 702 C C . GLU A 1 86 ? 3.474 -7.933 -7.139 1.00 95.19 86 GLU A C 1
ATOM 704 O O . GLU A 1 86 ? 4.454 -7.328 -6.692 1.00 95.19 86 GLU A O 1
ATOM 709 N N . ILE A 1 87 ? 2.224 -7.627 -6.799 1.00 95.94 87 ILE A N 1
ATOM 710 C CA . ILE A 1 87 ? 1.872 -6.496 -5.942 1.00 95.94 87 ILE A CA 1
ATOM 711 C C . ILE A 1 87 ? 0.880 -6.999 -4.905 1.00 95.94 87 ILE A C 1
ATOM 713 O O . ILE A 1 87 ? -0.167 -7.563 -5.243 1.00 95.94 87 ILE A O 1
ATOM 717 N N . HIS A 1 88 ? 1.220 -6.818 -3.632 1.00 97.56 88 HIS A N 1
ATOM 718 C CA . HIS A 1 88 ? 0.330 -7.147 -2.525 1.00 97.56 88 HIS A CA 1
ATOM 719 C C . HIS A 1 88 ? -0.377 -5.873 -2.093 1.00 97.56 88 HIS A C 1
ATOM 721 O O . HIS A 1 88 ? 0.262 -4.858 -1.841 1.00 97.56 88 HIS A O 1
ATOM 727 N N . ILE A 1 89 ? -1.700 -5.914 -2.016 1.00 98.00 89 ILE A N 1
ATOM 728 C CA . ILE A 1 89 ? -2.515 -4.765 -1.637 1.00 98.00 89 ILE A CA 1
ATOM 729 C C . ILE A 1 89 ? -3.270 -5.117 -0.366 1.00 98.00 89 ILE A C 1
ATOM 731 O O . ILE A 1 89 ? -3.932 -6.155 -0.290 1.00 98.00 89 ILE A O 1
ATOM 735 N N . TYR A 1 90 ? -3.163 -4.248 0.630 1.00 97.94 90 TYR A N 1
ATOM 736 C CA . TYR A 1 90 ? -3.716 -4.442 1.959 1.00 97.94 90 TYR A CA 1
ATOM 737 C C . TYR A 1 90 ? -4.748 -3.353 2.224 1.00 97.94 90 TYR A C 1
ATOM 739 O O . TYR A 1 90 ? -4.414 -2.171 2.305 1.00 97.94 90 TYR A O 1
ATOM 747 N N . ILE A 1 91 ? -6.007 -3.763 2.363 1.00 97.56 91 ILE A N 1
ATOM 748 C CA . ILE A 1 91 ? -7.133 -2.860 2.614 1.00 97.56 91 ILE A CA 1
ATOM 749 C C . ILE A 1 91 ? -7.569 -3.013 4.061 1.00 97.56 91 ILE A C 1
ATOM 751 O O . ILE A 1 91 ? -7.891 -4.123 4.491 1.00 97.56 91 ILE A O 1
ATOM 755 N N . SER A 1 92 ? -7.578 -1.921 4.818 1.00 97.06 92 SER A N 1
ATOM 756 C CA . SER A 1 92 ? -7.977 -1.964 6.220 1.00 97.06 92 SER A CA 1
ATOM 757 C C . SER A 1 92 ? -9.481 -2.196 6.355 1.00 97.06 92 SER A C 1
ATOM 759 O O . SER A 1 92 ? -10.289 -1.508 5.725 1.00 97.06 92 SER A O 1
ATOM 761 N N . ILE A 1 93 ? -9.856 -3.157 7.199 1.00 96.94 93 ILE A N 1
ATOM 762 C CA . ILE A 1 93 ? -11.242 -3.600 7.407 1.00 96.94 93 ILE A CA 1
ATOM 763 C C . ILE A 1 93 ? -11.598 -3.653 8.897 1.00 96.94 93 ILE A C 1
ATOM 765 O O . ILE A 1 93 ? -10.706 -3.690 9.754 1.00 96.94 93 ILE A O 1
ATOM 769 N N . ASN A 1 94 ? -12.900 -3.644 9.186 1.00 94.50 94 ASN A N 1
ATOM 770 C CA . ASN A 1 94 ? -13.450 -3.798 10.537 1.00 94.50 94 ASN A CA 1
ATOM 771 C C . ASN A 1 94 ? -13.496 -5.272 10.970 1.00 94.50 94 ASN A C 1
ATOM 773 O O . ASN A 1 94 ? -13.809 -6.164 10.146 1.00 94.50 94 ASN A O 1
#

Radius of gyration: 14.58 Å; Cα contacts (8 Å, |Δi|>4): 120; chains: 1; bounding box: 37×27×32 Å

Nearest PDB structures (foldseek):
  3jc8-assembly1_Oa  TM=5.555E-01  e=3.376E+00  Myxococcus xanthus DK 1622
  2n8l-assembly1_A  TM=2.824E-01  e=5.082E+00  Gallus gallus

Organism: NCBI:txid1076179

Solvent-accessible surface area (backbone atoms only — not comparable to full-atom values): 6097 Å² total; per-residue (Å²): 111,40,38,79,47,61,95,90,43,67,64,71,86,84,89,85,75,94,72,63,95,81,67,85,76,62,84,91,64,84,87,82,83,84,77,85,80,57,58,54,77,45,79,50,70,24,36,61,64,64,45,53,52,54,48,52,66,49,54,77,71,48,97,64,72,62,55,52,44,58,68,52,74,46,73,65,69,88,56,92,49,60,61,64,34,48,35,39,37,36,41,28,35,115

Mean predicted aligned error: 4.22 Å

Sequence (94 aa):
MDYQGDFTQPFNFLCGCEVNKNAQFKLPLVSKTIQGGRYAKFIISGDVKASVGKFWLKLWKMNLDRKYSCDFEEYQNNTKDMQNQEIHIYISIN

Secondary structure (DSSP, 8-state):
--BSSSTTS-B---------TT----TT-----PPP--EEEEEEEE-HHHHHHHHHHHHTTS---B--S--EEEE----S-TTSEEEEEEEEB-

Foldseek 3Di:
DQFPDDPVGDGDDDDDDDDDPPDDDDPPDDDDDDDDADWDKDKWWFQPPVTVVVVVVVVVVDPAQAPPPDKDKDFPPPDPDNGTTIIIIITHHD